Protein AF-A0A6C0J013-F1 (afdb_monomer_lite)

Structure (mmCIF, N/CA/C/O backbone):
data_AF-A0A6C0J013-F1
#
_entry.id   AF-A0A6C0J013-F1
#
loop_
_atom_site.group_PDB
_atom_site.id
_atom_site.type_symbol
_atom_site.label_atom_id
_atom_site.label_alt_id
_atom_site.label_comp_id
_atom_site.label_asym_id
_atom_site.label_entity_id
_atom_site.label_seq_id
_atom_site.pdbx_PDB_ins_code
_atom_site.Cartn_x
_atom_site.Cartn_y
_atom_site.Cartn_z
_atom_site.occupancy
_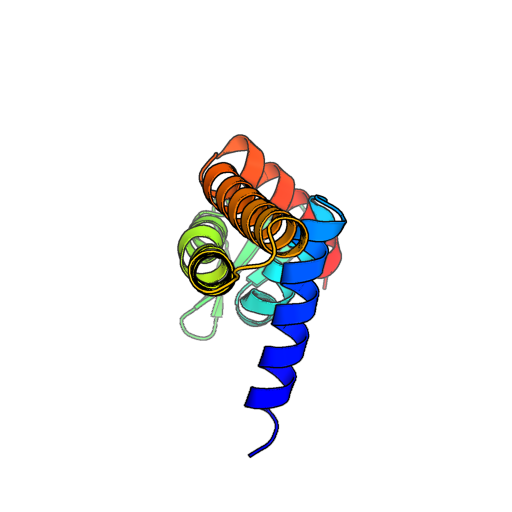atom_site.B_iso_or_equiv
_atom_site.auth_seq_id
_atom_site.auth_comp_id
_atom_site.auth_asym_id
_atom_site.auth_atom_id
_atom_site.pdbx_PDB_model_num
ATOM 1 N N . MET A 1 1 ? -16.312 -17.430 -16.081 1.00 39.62 1 MET A N 1
ATOM 2 C CA . MET A 1 1 ? -14.845 -17.264 -15.946 1.00 39.62 1 MET A CA 1
ATOM 3 C C . MET A 1 1 ? -14.405 -15.789 -15.823 1.00 39.62 1 MET A C 1
ATOM 5 O O . MET A 1 1 ? -13.244 -15.503 -16.063 1.00 39.62 1 MET A O 1
ATOM 9 N N . ASN A 1 2 ? -15.259 -14.849 -15.376 1.00 37.69 2 ASN A N 1
ATOM 10 C CA . ASN A 1 2 ? -15.007 -13.408 -15.596 1.00 37.69 2 ASN A CA 1
ATOM 11 C C . ASN A 1 2 ? -14.818 -12.537 -14.340 1.00 37.69 2 ASN A C 1
ATOM 13 O O . ASN A 1 2 ? -14.462 -11.375 -14.479 1.00 37.69 2 ASN A O 1
ATOM 17 N N . THR A 1 3 ? -15.012 -13.048 -13.122 1.00 32.91 3 THR A N 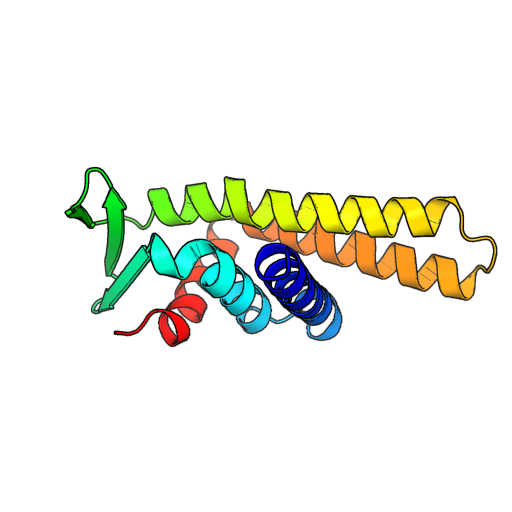1
ATOM 18 C CA . THR A 1 3 ? -14.919 -12.199 -11.917 1.00 32.91 3 THR A CA 1
ATOM 19 C C . THR A 1 3 ? -13.472 -11.986 -11.460 1.00 32.91 3 THR A C 1
ATOM 21 O O . THR A 1 3 ? -13.099 -10.879 -11.096 1.00 32.91 3 THR A O 1
ATOM 24 N N . ILE A 1 4 ? -12.631 -13.024 -11.550 1.00 38.34 4 ILE A N 1
ATOM 25 C CA . ILE A 1 4 ? -11.216 -12.971 -11.135 1.00 38.34 4 ILE A CA 1
ATOM 26 C C . ILE A 1 4 ? -10.392 -12.087 -12.090 1.00 38.34 4 ILE A C 1
ATOM 28 O O . ILE A 1 4 ? -9.572 -11.294 -11.640 1.00 38.34 4 ILE A O 1
ATOM 32 N N . ASN A 1 5 ? -10.664 -12.154 -13.401 1.00 38.22 5 ASN A N 1
ATOM 33 C CA . ASN A 1 5 ? -9.965 -11.339 -14.403 1.00 38.22 5 ASN A CA 1
ATOM 34 C C . ASN A 1 5 ? -10.287 -9.838 -14.286 1.00 38.22 5 ASN A C 1
ATOM 36 O O . ASN A 1 5 ? -9.412 -9.018 -14.540 1.00 38.22 5 ASN A O 1
ATOM 40 N N . ASN A 1 6 ? -11.504 -9.471 -13.866 1.00 48.50 6 ASN A N 1
ATOM 41 C CA . ASN A 1 6 ? -11.869 -8.064 -13.665 1.00 48.50 6 ASN A CA 1
ATOM 42 C C . ASN A 1 6 ? -11.216 -7.468 -12.408 1.00 48.50 6 ASN A C 1
ATOM 44 O O . ASN A 1 6 ? -10.662 -6.379 -12.484 1.00 48.50 6 ASN A O 1
ATOM 48 N N . ILE A 1 7 ? -11.182 -8.207 -11.291 1.00 53.06 7 ILE A N 1
ATOM 49 C CA . ILE A 1 7 ? -10.520 -7.752 -10.052 1.00 53.06 7 ILE A CA 1
ATOM 50 C C . ILE A 1 7 ? -9.011 -7.541 -10.275 1.00 53.06 7 ILE A C 1
ATOM 52 O O . ILE A 1 7 ? -8.435 -6.578 -9.770 1.00 53.06 7 ILE A O 1
ATOM 56 N N . ASN A 1 8 ? -8.376 -8.416 -11.064 1.00 58.88 8 ASN A N 1
ATOM 57 C CA . ASN A 1 8 ? -6.949 -8.316 -11.383 1.00 58.88 8 ASN A CA 1
ATOM 58 C C . ASN A 1 8 ? -6.611 -7.099 -12.263 1.00 58.88 8 ASN A C 1
ATOM 60 O O . ASN A 1 8 ? -5.548 -6.507 -12.096 1.00 58.88 8 ASN A O 1
ATOM 64 N N . ASN A 1 9 ? -7.508 -6.691 -13.165 1.00 63.25 9 ASN A N 1
ATOM 65 C CA . ASN A 1 9 ? -7.308 -5.480 -13.966 1.00 63.25 9 ASN A CA 1
ATOM 66 C C . ASN A 1 9 ? -7.449 -4.207 -13.117 1.00 63.25 9 ASN A C 1
ATOM 68 O O . ASN A 1 9 ? -6.682 -3.262 -13.303 1.00 63.25 9 ASN A O 1
ATOM 72 N N . ASP A 1 10 ? -8.370 -4.197 -12.152 1.00 84.38 10 ASP A N 1
ATOM 73 C CA . ASP A 1 10 ? -8.593 -3.037 -11.285 1.00 84.38 10 ASP A CA 1
ATOM 74 C C . ASP A 1 10 ? -7.410 -2.802 -10.333 1.00 84.38 10 ASP A C 1
ATOM 76 O O . ASP A 1 10 ? -6.939 -1.672 -10.191 1.00 84.38 10 ASP A O 1
ATOM 80 N N . ILE A 1 11 ? -6.859 -3.861 -9.726 1.00 91.06 11 ILE A N 1
ATOM 81 C CA . ILE A 1 11 ? -5.705 -3.723 -8.822 1.00 91.06 11 ILE A CA 1
ATOM 82 C C . ILE A 1 11 ? -4.441 -3.262 -9.560 1.00 91.06 11 ILE A C 1
ATOM 84 O O . ILE A 1 11 ? -3.675 -2.459 -9.031 1.00 91.06 11 ILE A O 1
ATOM 88 N N . ASP A 1 12 ? -4.246 -3.704 -10.802 1.00 91.81 12 ASP A N 1
ATOM 89 C CA . ASP A 1 12 ? -3.121 -3.290 -11.639 1.00 91.81 12 ASP A CA 1
ATOM 90 C C . ASP A 1 12 ? -3.160 -1.794 -11.961 1.00 91.81 12 ASP A C 1
ATOM 92 O O . ASP A 1 12 ? -2.123 -1.121 -11.945 1.00 91.81 12 ASP A O 1
ATOM 96 N N . VAL A 1 13 ? -4.351 -1.255 -12.233 1.00 94.06 13 VAL A N 1
ATOM 97 C CA . VAL A 1 13 ? -4.549 0.187 -12.427 1.00 94.06 13 VAL A CA 1
ATOM 98 C C . VAL A 1 13 ? -4.185 0.944 -11.151 1.00 94.06 13 VAL A C 1
ATOM 100 O O . VAL A 1 13 ? -3.413 1.900 -11.214 1.00 94.06 13 VAL A O 1
ATOM 103 N N . LEU A 1 14 ? -4.652 0.479 -9.991 1.00 95.44 14 LEU A N 1
ATOM 104 C CA . LEU A 1 14 ? -4.352 1.120 -8.708 1.00 95.44 14 LEU A CA 1
ATOM 105 C C . LEU A 1 14 ? -2.851 1.110 -8.381 1.00 95.44 14 LEU A C 1
ATOM 107 O O . LEU A 1 14 ? -2.303 2.125 -7.957 1.00 95.44 14 LEU A O 1
ATOM 111 N N . ILE A 1 15 ? -2.149 0.003 -8.638 1.00 95.88 15 ILE A N 1
ATOM 112 C CA . ILE A 1 15 ? -0.694 -0.067 -8.429 1.00 95.88 15 ILE A CA 1
ATOM 113 C C . ILE A 1 15 ? 0.039 0.901 -9.362 1.00 95.88 15 ILE A C 1
ATOM 115 O O . ILE A 1 15 ? 0.980 1.575 -8.939 1.00 95.88 15 ILE A O 1
ATOM 119 N N . ASN A 1 16 ? -0.383 1.000 -10.625 1.00 93.56 16 ASN A N 1
ATOM 120 C CA . ASN A 1 16 ? 0.207 1.958 -11.558 1.00 93.56 16 ASN A CA 1
ATOM 121 C C . ASN A 1 16 ? -0.019 3.406 -11.098 1.00 93.56 16 ASN A C 1
ATOM 123 O O . ASN A 1 16 ? 0.905 4.213 -11.195 1.00 93.56 16 ASN A O 1
ATOM 127 N N . ASN A 1 17 ? -1.184 3.720 -10.528 1.00 95.12 17 ASN A N 1
ATOM 128 C CA . ASN A 1 17 ? -1.447 5.035 -9.945 1.00 95.12 17 ASN A CA 1
ATOM 129 C C . ASN A 1 17 ? -0.497 5.354 -8.783 1.00 95.12 17 ASN A C 1
ATOM 131 O O . ASN A 1 17 ? -0.015 6.483 -8.697 1.00 95.12 17 ASN A O 1
ATOM 135 N N . CYS A 1 18 ? -0.150 4.376 -7.935 1.00 95.75 18 CYS A N 1
ATOM 136 C CA . CYS A 1 18 ? 0.853 4.583 -6.884 1.00 95.75 18 CYS A CA 1
ATOM 137 C C . CYS A 1 18 ? 2.211 5.028 -7.450 1.00 95.75 18 CYS A C 1
ATOM 139 O O . CYS A 1 18 ? 2.891 5.834 -6.824 1.00 95.75 18 CYS A O 1
ATOM 141 N N . ILE A 1 19 ? 2.596 4.526 -8.628 1.00 93.75 19 ILE A N 1
ATOM 142 C CA . ILE A 1 19 ? 3.840 4.910 -9.313 1.00 93.75 19 ILE A CA 1
ATOM 143 C C . ILE A 1 19 ? 3.713 6.299 -9.948 1.00 93.75 19 ILE A C 1
ATOM 145 O O . ILE A 1 19 ? 4.665 7.068 -9.942 1.00 93.75 19 ILE A O 1
ATOM 149 N N . THR A 1 20 ? 2.556 6.620 -10.531 1.00 90.94 20 THR A N 1
ATOM 150 C CA . THR A 1 20 ? 2.344 7.886 -11.248 1.00 90.94 20 THR A CA 1
ATOM 151 C C . THR A 1 20 ? 2.190 9.079 -10.312 1.00 90.94 20 THR A C 1
ATOM 153 O O . THR A 1 20 ? 2.740 10.140 -10.595 1.00 90.94 20 THR A O 1
ATOM 156 N N . TYR A 1 21 ? 1.436 8.923 -9.225 1.00 89.81 21 TYR A N 1
ATOM 157 C CA . TYR A 1 21 ? 1.104 10.029 -8.325 1.00 89.81 21 TYR A CA 1
ATOM 158 C C . TYR A 1 21 ? 1.956 10.059 -7.057 1.00 89.81 21 TYR A C 1
ATOM 160 O O . TYR A 1 21 ? 1.941 11.068 -6.357 1.00 89.81 21 TYR A O 1
ATOM 168 N N . GLU A 1 22 ? 2.654 8.962 -6.738 1.00 82.69 22 GLU A N 1
ATOM 169 C CA . GLU A 1 22 ? 3.541 8.827 -5.570 1.00 82.69 22 GLU A CA 1
ATOM 170 C C . GLU A 1 22 ? 2.888 9.288 -4.249 1.00 82.69 22 GLU A C 1
ATOM 172 O O . GLU A 1 22 ? 3.538 9.807 -3.340 1.00 82.69 22 GLU A O 1
ATOM 177 N N . SER A 1 23 ? 1.568 9.108 -4.129 1.00 90.12 23 SER A N 1
ATOM 178 C CA . SER A 1 23 ? 0.785 9.627 -3.010 1.00 90.12 23 SER A CA 1
ATOM 179 C C . SER A 1 23 ? 0.452 8.536 -1.993 1.00 90.12 23 SER A C 1
ATOM 181 O O . SER A 1 23 ? 0.187 7.378 -2.328 1.00 90.12 23 SER A O 1
ATOM 183 N N . HIS A 1 24 ? 0.402 8.920 -0.715 1.00 94.38 24 HIS A N 1
ATOM 184 C CA . HIS A 1 24 ? -0.065 8.030 0.351 1.00 94.38 24 HIS A CA 1
ATOM 185 C C . HIS A 1 24 ? -1.518 7.577 0.147 1.00 94.38 24 HIS A C 1
ATOM 187 O O . HIS A 1 24 ? -1.883 6.487 0.586 1.00 94.38 24 HIS A O 1
ATOM 193 N N . MET A 1 25 ? -2.332 8.399 -0.521 1.00 94.69 25 MET A N 1
ATOM 194 C CA . MET A 1 25 ? -3.738 8.117 -0.792 1.00 94.69 25 MET A CA 1
ATOM 195 C C . MET A 1 25 ? -3.900 6.952 -1.775 1.00 94.69 25 MET A C 1
ATOM 197 O O . MET A 1 25 ? -4.692 6.052 -1.507 1.00 94.69 25 MET A O 1
ATOM 201 N N . GLU A 1 26 ? -3.110 6.908 -2.854 1.00 96.00 26 GLU A N 1
ATOM 202 C CA . GLU A 1 26 ? -3.160 5.791 -3.811 1.00 96.00 26 GLU A CA 1
ATOM 203 C C . GLU A 1 26 ? -2.763 4.470 -3.140 1.00 96.00 26 GLU A C 1
ATOM 205 O O . GLU A 1 26 ? -3.413 3.442 -3.325 1.00 96.00 26 GLU A O 1
ATOM 210 N N . ILE A 1 27 ? -1.735 4.499 -2.285 1.00 97.25 27 ILE A N 1
ATOM 211 C CA . ILE A 1 27 ? -1.321 3.318 -1.512 1.00 97.25 27 ILE A CA 1
ATOM 212 C C . ILE A 1 27 ? -2.443 2.887 -0.555 1.00 97.25 27 ILE A C 1
ATOM 214 O O . ILE A 1 27 ? -2.732 1.696 -0.429 1.00 97.25 27 ILE A O 1
ATOM 218 N N . ALA A 1 28 ? -3.104 3.839 0.105 1.00 97.19 28 ALA A N 1
ATOM 219 C CA . ALA A 1 28 ? -4.235 3.559 0.983 1.00 97.19 28 ALA A CA 1
ATOM 220 C C . ALA A 1 28 ? -5.433 2.951 0.228 1.00 97.19 28 ALA A C 1
ATOM 222 O O . ALA A 1 28 ? -6.095 2.060 0.762 1.00 97.19 28 ALA A O 1
ATOM 223 N N . LEU A 1 29 ? -5.674 3.359 -1.020 1.00 95.75 29 LEU A N 1
ATOM 224 C CA . LEU A 1 29 ? -6.721 2.793 -1.871 1.00 95.75 29 LEU A CA 1
ATOM 225 C C . LEU A 1 29 ? -6.412 1.346 -2.295 1.00 95.75 29 LEU A C 1
ATOM 227 O O . LEU A 1 29 ? -7.307 0.496 -2.285 1.00 95.75 29 LEU A O 1
ATOM 231 N N . VAL A 1 30 ? -5.146 1.031 -2.592 1.00 97.06 30 VAL A N 1
ATOM 232 C CA . VAL A 1 30 ? -4.690 -0.355 -2.818 1.00 97.06 30 VAL A CA 1
ATOM 233 C C . VAL A 1 30 ? -4.922 -1.210 -1.569 1.00 97.06 30 VAL A C 1
ATOM 235 O O . VAL A 1 30 ? -5.485 -2.301 -1.660 1.00 97.06 30 VAL A O 1
ATOM 238 N N . ILE A 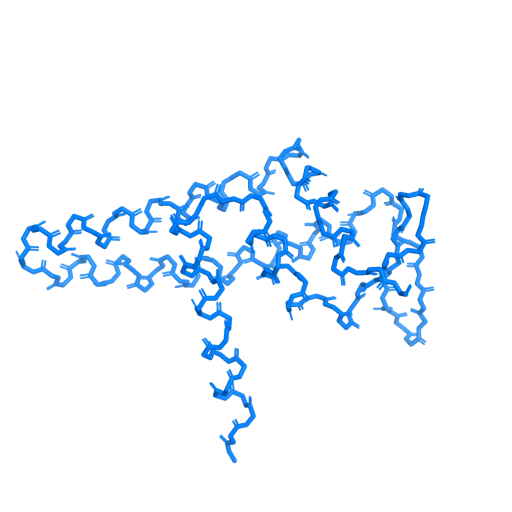1 31 ? -4.541 -0.704 -0.390 1.00 97.62 31 ILE A N 1
ATOM 239 C CA . ILE A 1 31 ? -4.753 -1.395 0.891 1.00 97.62 31 ILE A CA 1
ATOM 240 C C . ILE A 1 31 ? -6.243 -1.657 1.121 1.00 97.62 31 ILE A C 1
ATOM 242 O O . ILE A 1 31 ? -6.615 -2.783 1.450 1.00 97.62 31 ILE A O 1
ATOM 246 N N . TYR A 1 32 ? -7.097 -0.651 0.917 1.00 96.81 32 TYR A N 1
ATOM 247 C CA . TYR A 1 32 ? -8.546 -0.804 1.023 1.00 96.81 32 TYR A CA 1
ATOM 248 C C . TYR A 1 32 ? -9.070 -1.889 0.089 1.00 96.81 32 TYR A C 1
ATOM 250 O O . TYR A 1 32 ? -9.733 -2.820 0.537 1.00 96.81 32 TYR A O 1
ATOM 258 N N . THR A 1 33 ? -8.706 -1.825 -1.188 1.00 95.56 33 THR A N 1
ATOM 259 C CA . THR A 1 33 ? -9.172 -2.781 -2.197 1.00 95.56 33 THR A CA 1
ATOM 260 C C . THR A 1 33 ? -8.841 -4.225 -1.818 1.00 95.56 33 THR A C 1
ATOM 262 O O . THR A 1 33 ? -9.670 -5.111 -2.012 1.00 95.56 33 THR A O 1
ATOM 265 N N . LEU A 1 34 ? -7.664 -4.458 -1.227 1.00 95.94 34 LEU A N 1
ATOM 266 C CA . LEU A 1 34 ? -7.200 -5.790 -0.835 1.00 95.94 34 LEU A CA 1
ATOM 267 C C . LEU A 1 34 ? -7.726 -6.266 0.527 1.00 95.94 34 LEU A C 1
ATOM 269 O O . LEU A 1 34 ? -7.814 -7.473 0.752 1.00 95.94 34 LEU A O 1
ATOM 273 N N . LEU A 1 35 ? -8.023 -5.349 1.454 1.00 96.56 35 LEU A N 1
ATOM 274 C CA . LEU A 1 35 ? -8.267 -5.676 2.866 1.00 96.56 35 LEU A CA 1
ATOM 275 C C . LEU A 1 35 ? -9.657 -5.268 3.390 1.00 96.56 35 LEU A C 1
ATOM 277 O O . LEU A 1 35 ? -9.957 -5.559 4.549 1.00 96.56 35 LEU A O 1
ATOM 281 N N . LYS A 1 36 ? -10.517 -4.642 2.572 1.00 94.94 36 LYS A N 1
ATOM 282 C CA . LYS A 1 36 ? -11.854 -4.145 2.970 1.00 94.94 36 LYS A CA 1
ATOM 283 C C . LYS A 1 36 ? -12.766 -5.188 3.617 1.00 94.94 36 LYS A C 1
ATOM 285 O O . LYS A 1 36 ? -13.535 -4.847 4.504 1.00 94.94 36 LYS A O 1
ATOM 290 N N . ASP A 1 37 ? -12.644 -6.453 3.224 1.00 94.25 37 ASP A N 1
ATOM 291 C CA . ASP A 1 37 ? -13.486 -7.530 3.760 1.00 94.25 37 ASP A CA 1
ATOM 292 C C . ASP A 1 37 ? -12.913 -8.141 5.052 1.00 94.25 37 ASP A C 1
ATOM 294 O O . ASP A 1 37 ? -13.568 -8.941 5.716 1.00 94.25 37 ASP A O 1
ATOM 298 N N . LYS A 1 38 ? -11.679 -7.772 5.419 1.00 96.44 38 LYS A N 1
ATOM 299 C CA . LYS A 1 38 ? -10.964 -8.292 6.593 1.00 96.44 38 LYS A CA 1
ATOM 300 C C . LYS A 1 38 ? -10.851 -7.283 7.724 1.00 96.44 38 LYS A C 1
ATOM 302 O O . LYS A 1 38 ? -10.664 -7.694 8.863 1.00 96.44 38 LYS A O 1
ATOM 307 N N . TYR A 1 39 ? -10.932 -5.990 7.426 1.00 97.56 39 TYR A N 1
ATOM 308 C CA . TYR A 1 39 ? -10.716 -4.918 8.393 1.00 97.56 39 TYR A CA 1
ATOM 309 C C . TYR A 1 39 ? -11.815 -3.874 8.311 1.00 97.56 39 TYR A C 1
ATOM 311 O O . TYR A 1 39 ? -12.335 -3.589 7.237 1.00 97.56 39 TYR A O 1
ATOM 319 N N . ARG A 1 40 ? -12.118 -3.249 9.448 1.00 96.81 40 ARG A N 1
ATOM 320 C CA . ARG A 1 40 ? -13.006 -2.086 9.509 1.00 96.81 40 ARG A CA 1
ATOM 321 C C . ARG A 1 40 ? -12.489 -1.048 10.491 1.00 96.81 40 ARG A C 1
ATOM 323 O O . ARG A 1 40 ? -11.893 -1.388 11.518 1.00 96.81 40 ARG A O 1
ATOM 330 N N . TYR A 1 41 ? -12.732 0.219 10.176 1.00 97.44 41 TYR A N 1
ATOM 331 C CA . TYR A 1 41 ? -12.423 1.330 11.064 1.00 97.44 41 TYR A CA 1
ATOM 332 C C . TYR A 1 41 ? -13.664 1.682 11.888 1.00 97.44 41 TYR A C 1
ATOM 334 O O . TYR A 1 41 ? -14.727 1.932 11.329 1.00 97.44 41 TYR A O 1
ATOM 342 N N . ILE A 1 42 ? -13.536 1.706 13.217 1.00 95.56 42 ILE A N 1
ATOM 343 C CA . ILE A 1 42 ? -14.675 1.897 14.138 1.00 95.56 42 ILE A CA 1
ATOM 344 C C . ILE A 1 42 ? -14.632 3.243 14.885 1.00 95.56 42 ILE A C 1
ATOM 346 O O . ILE A 1 42 ? -15.270 3.401 15.924 1.00 95.56 42 ILE A O 1
ATOM 350 N N . GLY A 1 43 ? -13.854 4.212 14.392 1.00 93.31 43 GLY A N 1
ATOM 351 C CA . GLY A 1 43 ? -13.675 5.516 15.041 1.00 93.31 43 GLY A CA 1
ATOM 352 C C . GLY A 1 43 ? -12.602 5.524 16.136 1.00 93.31 43 GLY A C 1
ATOM 353 O O . GLY A 1 43 ? -11.990 4.505 16.448 1.00 93.31 43 GLY A O 1
ATOM 354 N N . ASP A 1 44 ? -12.314 6.702 16.697 1.00 91.12 44 ASP A N 1
ATOM 355 C CA . ASP A 1 44 ? -11.331 6.914 17.777 1.00 91.12 44 ASP A CA 1
ATOM 356 C C . ASP A 1 44 ? -9.940 6.290 17.554 1.00 91.12 44 ASP A C 1
ATOM 358 O O . ASP A 1 44 ? -9.296 5.834 18.500 1.00 91.12 44 ASP A O 1
ATOM 362 N N . ASN A 1 45 ? -9.455 6.239 16.309 1.00 90.19 45 ASN A N 1
ATOM 363 C CA . ASN A 1 45 ? -8.207 5.546 15.955 1.00 90.19 45 ASN A CA 1
ATOM 364 C C . ASN A 1 45 ? -8.209 4.032 16.256 1.00 90.19 45 ASN A C 1
ATOM 366 O O . ASN A 1 45 ? -7.137 3.442 16.389 1.00 90.19 45 ASN A O 1
ATOM 370 N N . LYS A 1 46 ? -9.381 3.399 16.351 1.00 94.88 46 LYS A N 1
ATOM 371 C CA . LYS A 1 46 ? -9.538 1.968 16.626 1.00 94.88 46 LYS A CA 1
ATOM 372 C C . LYS A 1 46 ? -9.906 1.216 15.348 1.00 94.88 46 LYS A C 1
ATOM 374 O O . LYS A 1 46 ? -10.743 1.660 14.563 1.00 94.88 46 LYS A O 1
ATOM 379 N N . TRP A 1 47 ? -9.287 0.055 15.183 1.00 97.31 47 TRP A N 1
ATOM 380 C CA . TRP A 1 47 ? -9.520 -0.868 14.079 1.00 97.31 47 TRP A CA 1
ATOM 381 C C . TRP A 1 47 ? -9.988 -2.214 14.613 1.00 97.31 47 TRP A C 1
ATOM 383 O O . TRP A 1 47 ? -9.637 -2.614 15.727 1.00 97.31 47 TRP A O 1
ATOM 393 N N . GLU A 1 48 ? -10.763 -2.917 13.800 1.00 97.69 48 GLU A N 1
ATOM 394 C CA . GLU A 1 48 ? -11.119 -4.310 14.026 1.00 97.69 48 GLU A CA 1
ATOM 395 C C . GLU A 1 48 ? -10.750 -5.146 12.809 1.00 97.69 48 GLU A C 1
ATOM 397 O O . GLU A 1 48 ? -10.740 -4.645 11.683 1.00 97.69 48 GLU A O 1
ATOM 402 N N . TYR A 1 49 ? -10.459 -6.417 13.053 1.00 97.69 49 TYR A N 1
ATOM 403 C CA . TYR A 1 49 ? -10.224 -7.415 12.023 1.00 97.69 49 TYR A CA 1
ATOM 404 C C . TYR A 1 49 ? -11.207 -8.571 12.194 1.00 97.69 49 TYR A C 1
ATOM 406 O O . TYR A 1 49 ? -11.606 -8.894 13.317 1.00 97.69 49 TYR A O 1
ATOM 414 N N . TYR A 1 50 ? -11.627 -9.161 11.082 1.00 96.62 50 TYR A N 1
ATOM 415 C CA . TYR A 1 50 ? -12.557 -10.279 11.072 1.00 96.62 50 TYR A CA 1
ATOM 416 C C . TYR A 1 50 ? -11.785 -11.591 11.202 1.00 96.62 50 TYR A C 1
ATOM 418 O O . TYR A 1 50 ? -10.949 -11.914 10.357 1.00 96.62 50 TYR A O 1
ATOM 426 N N . ASN A 1 51 ? -12.039 -12.337 12.274 1.00 93.94 51 ASN A N 1
ATOM 427 C CA . ASN A 1 51 ? -11.424 -13.637 12.519 1.00 93.94 51 ASN A CA 1
ATOM 428 C C . ASN A 1 51 ? -12.366 -14.519 13.348 1.00 93.94 51 ASN A C 1
ATOM 430 O O . ASN A 1 51 ? -13.041 -14.020 14.241 1.00 93.94 51 ASN A O 1
ATOM 434 N N . ASP A 1 52 ? -12.391 -15.826 13.084 1.00 92.81 52 ASP A N 1
ATOM 435 C CA . ASP A 1 52 ? -13.270 -16.792 13.766 1.00 92.81 52 ASP A CA 1
ATOM 436 C C . ASP A 1 52 ? -14.763 -16.399 13.743 1.00 92.81 52 ASP A C 1
ATOM 438 O O . ASP A 1 52 ? -15.481 -16.542 14.728 1.00 92.81 52 ASP A O 1
ATOM 442 N N . ASN A 1 53 ? -15.234 -15.890 12.600 1.00 93.94 53 ASN A N 1
ATOM 443 C CA . ASN A 1 53 ? -16.597 -15.388 12.379 1.00 93.94 53 ASN A CA 1
ATOM 444 C C . ASN A 1 53 ? -17.021 -14.189 13.250 1.00 93.94 53 ASN A C 1
ATOM 446 O O . ASN A 1 53 ? -18.201 -13.830 13.269 1.00 93.94 53 ASN A O 1
ATOM 450 N N . GLU A 1 54 ? -16.081 -13.521 13.921 1.00 96.56 54 GLU A N 1
ATOM 451 C CA . GLU A 1 54 ? -16.342 -12.351 14.757 1.00 96.56 54 GLU A CA 1
ATOM 452 C C . GLU A 1 54 ? -15.364 -11.200 14.478 1.00 96.56 54 GLU A C 1
ATOM 454 O O . GLU A 1 54 ? -14.248 -11.381 13.988 1.00 96.56 54 GLU A O 1
ATOM 459 N N . TRP A 1 55 ? -15.791 -9.975 14.791 1.00 97.19 55 TRP A N 1
ATOM 460 C CA . TRP A 1 55 ? -14.933 -8.796 14.709 1.00 97.19 55 TRP A CA 1
ATOM 461 C C . TRP A 1 55 ? -14.148 -8.629 16.008 1.00 97.19 55 TRP A C 1
ATOM 463 O O . TRP A 1 55 ? -14.729 -8.504 17.087 1.00 97.19 55 TRP A O 1
ATOM 473 N N . LYS A 1 56 ? -12.818 -8.602 15.904 1.00 97.69 56 LYS A N 1
ATOM 474 C CA . LYS A 1 56 ? -11.895 -8.488 17.040 1.00 97.69 56 LYS A CA 1
ATOM 475 C C . LYS A 1 56 ? -11.145 -7.167 16.977 1.00 97.69 56 LYS A C 1
ATOM 477 O O . LYS A 1 56 ? -10.672 -6.762 15.920 1.00 97.69 56 LYS A O 1
ATOM 482 N N . LYS A 1 57 ? -10.966 -6.512 18.127 1.00 97.44 57 LYS A N 1
ATOM 483 C CA . LYS A 1 57 ? -10.163 -5.281 18.229 1.00 97.44 57 LYS A CA 1
ATOM 484 C C . LYS A 1 57 ? -8.710 -5.543 17.843 1.00 97.44 57 LYS A C 1
ATOM 486 O O . LYS A 1 57 ? -8.038 -6.359 18.478 1.00 97.44 57 LYS A O 1
ATOM 491 N N . ASP A 1 58 ? -8.208 -4.790 16.870 1.00 97.06 58 ASP A N 1
ATOM 492 C CA . ASP A 1 58 ? -6.808 -4.833 16.465 1.00 97.06 58 ASP A CA 1
ATOM 493 C C . ASP A 1 58 ? -5.973 -3.894 17.342 1.00 97.06 58 ASP A C 1
ATOM 495 O O . ASP A 1 58 ? -5.798 -2.703 17.068 1.00 97.06 58 ASP A O 1
ATOM 499 N N . LYS A 1 59 ? -5.487 -4.418 18.470 1.00 95.00 59 LYS A N 1
ATOM 500 C CA . LYS A 1 59 ? -4.702 -3.626 19.423 1.00 95.00 59 LYS A CA 1
ATOM 501 C C . LYS A 1 59 ? -3.441 -3.097 18.743 1.00 95.00 59 LYS A C 1
ATOM 503 O O . LYS A 1 59 ? -2.596 -3.871 18.305 1.00 95.00 59 LYS A O 1
ATOM 508 N N . ASN A 1 60 ? -3.297 -1.772 18.717 1.00 92.44 60 ASN A N 1
ATOM 509 C CA . ASN A 1 60 ? -2.182 -1.074 18.069 1.00 92.44 60 ASN A CA 1
ATOM 510 C C . ASN A 1 60 ? -2.025 -1.398 16.570 1.00 92.44 60 ASN A C 1
ATOM 512 O O . ASN A 1 60 ? -0.928 -1.238 16.034 1.00 92.44 60 ASN A O 1
ATOM 516 N N . ASN A 1 61 ? -3.103 -1.828 15.902 1.00 96.00 61 ASN A N 1
ATOM 517 C CA . ASN A 1 61 ? -3.141 -2.132 14.469 1.00 96.00 61 ASN A CA 1
ATOM 518 C C . ASN A 1 61 ? -2.129 -3.215 14.044 1.00 96.00 61 ASN A C 1
ATOM 520 O O . ASN A 1 61 ? -1.598 -3.168 12.934 1.00 96.00 61 ASN A O 1
ATOM 524 N N . ILE A 1 62 ? -1.777 -4.139 14.945 1.00 96.81 62 ILE A N 1
ATOM 525 C CA . ILE A 1 62 ? -0.713 -5.122 14.707 1.00 96.81 62 ILE A CA 1
ATOM 526 C C . ILE A 1 62 ? -1.089 -6.056 13.557 1.00 96.81 62 ILE A C 1
ATOM 528 O O . ILE A 1 62 ? -0.246 -6.319 12.698 1.00 96.81 62 ILE A O 1
ATOM 532 N N . ASN A 1 63 ? -2.333 -6.535 13.522 1.00 97.69 63 ASN A N 1
ATOM 533 C CA . ASN A 1 63 ? -2.789 -7.450 12.478 1.00 97.69 63 ASN A CA 1
ATOM 534 C C . ASN A 1 63 ? -2.841 -6.731 11.130 1.00 97.69 63 ASN A C 1
ATOM 536 O O . ASN A 1 63 ? -2.244 -7.210 10.169 1.00 97.69 63 ASN A O 1
ATOM 540 N N . LEU A 1 64 ? -3.409 -5.522 11.092 1.00 97.88 64 LEU A N 1
ATOM 541 C CA . LEU A 1 64 ? -3.455 -4.694 9.890 1.00 97.88 64 LEU A CA 1
ATOM 542 C C . LEU A 1 64 ? -2.051 -4.414 9.339 1.00 97.88 64 LEU A C 1
ATOM 544 O O . LEU A 1 64 ? -1.807 -4.565 8.145 1.00 97.88 64 LEU A O 1
ATOM 548 N N . ILE A 1 65 ? -1.097 -4.047 10.201 1.00 98.19 65 ILE A N 1
ATOM 549 C CA . ILE A 1 65 ? 0.302 -3.823 9.806 1.00 98.19 65 ILE A CA 1
ATOM 550 C C . ILE A 1 65 ? 0.923 -5.096 9.223 1.00 98.19 65 ILE A C 1
ATOM 552 O O . ILE A 1 65 ? 1.646 -5.021 8.226 1.00 98.19 65 ILE A O 1
ATOM 556 N N . ASN A 1 66 ? 0.672 -6.249 9.841 1.00 97.69 66 ASN A N 1
ATOM 557 C CA . ASN A 1 66 ? 1.203 -7.522 9.368 1.00 97.69 66 ASN A CA 1
ATOM 558 C C . ASN A 1 66 ? 0.603 -7.907 8.012 1.00 97.69 66 ASN A C 1
ATOM 560 O O . ASN A 1 66 ? 1.354 -8.279 7.113 1.00 97.69 66 ASN A O 1
ATOM 564 N N . ASP A 1 67 ? -0.703 -7.730 7.821 1.00 97.81 67 ASP A N 1
ATOM 565 C CA . ASP A 1 67 ? -1.373 -8.025 6.554 1.00 97.81 67 ASP A CA 1
ATOM 566 C C . ASP A 1 67 ? -0.985 -7.057 5.438 1.00 97.81 67 ASP A C 1
ATOM 568 O O . ASP A 1 67 ? -0.832 -7.487 4.296 1.00 97.81 67 ASP A O 1
ATOM 572 N N . ILE A 1 68 ? -0.735 -5.779 5.739 1.00 98.12 68 ILE A N 1
ATOM 573 C CA . ILE A 1 68 ? -0.138 -4.851 4.768 1.00 98.12 68 ILE A CA 1
ATOM 574 C C . ILE A 1 68 ? 1.251 -5.363 4.356 1.00 98.12 68 ILE A C 1
ATOM 576 O O . ILE A 1 68 ? 1.554 -5.481 3.169 1.00 98.12 68 ILE A O 1
ATOM 580 N N . LYS A 1 69 ? 2.097 -5.728 5.324 1.00 97.06 69 LYS A N 1
ATOM 581 C CA . LYS A 1 69 ? 3.455 -6.215 5.043 1.00 97.06 69 LYS A CA 1
ATOM 582 C C . LYS A 1 69 ? 3.487 -7.550 4.304 1.00 97.06 69 LYS A C 1
ATOM 584 O O . LYS A 1 69 ? 4.431 -7.778 3.556 1.00 97.06 69 LYS A O 1
ATOM 589 N N . ALA A 1 70 ? 2.514 -8.424 4.537 1.00 95.88 70 ALA A N 1
ATOM 590 C CA . ALA A 1 70 ? 2.448 -9.738 3.914 1.00 95.88 70 ALA A CA 1
ATOM 591 C C . ALA A 1 70 ? 1.696 -9.691 2.580 1.00 95.88 70 ALA A C 1
ATOM 593 O O . ALA A 1 70 ? 2.239 -10.068 1.552 1.00 95.88 70 ALA A O 1
ATOM 594 N N . THR A 1 71 ? 0.460 -9.201 2.571 1.00 95.88 71 THR A N 1
ATOM 595 C CA . THR A 1 71 ? -0.415 -9.246 1.392 1.00 95.88 71 THR A CA 1
ATOM 596 C C . THR A 1 71 ? -0.091 -8.118 0.421 1.00 95.88 71 THR A C 1
ATOM 598 O O . THR A 1 71 ? 0.183 -8.361 -0.752 1.00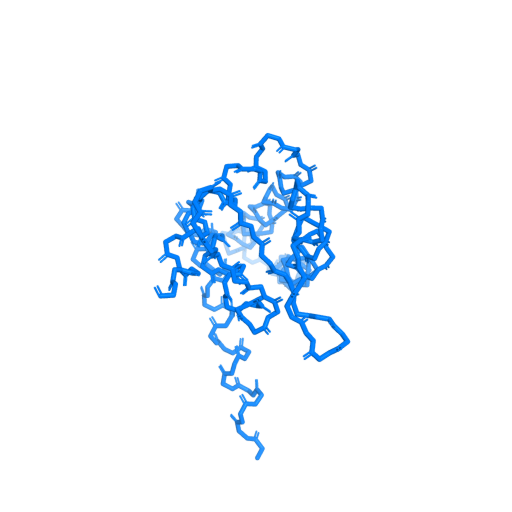 95.88 71 THR A O 1
ATOM 601 N N . VAL A 1 72 ? -0.077 -6.875 0.905 1.00 96.00 72 VAL A N 1
ATOM 602 C CA . VAL A 1 72 ? 0.031 -5.693 0.036 1.00 96.00 72 VAL A CA 1
ATOM 603 C C . VAL A 1 72 ? 1.440 -5.571 -0.545 1.00 96.00 72 VAL A C 1
ATOM 605 O O . VAL A 1 72 ? 1.596 -5.382 -1.750 1.00 96.00 72 VAL A O 1
ATOM 608 N N . CYS A 1 73 ? 2.482 -5.771 0.269 1.00 97.38 73 CYS A N 1
ATOM 609 C CA . CYS A 1 73 ? 3.851 -5.797 -0.250 1.00 97.38 73 CYS A CA 1
ATOM 610 C C . CYS A 1 73 ? 4.074 -6.926 -1.267 1.00 97.38 73 CYS A C 1
ATOM 612 O O . CYS A 1 73 ? 4.779 -6.694 -2.242 1.00 97.38 73 CYS A O 1
ATOM 614 N N . ASN A 1 74 ? 3.484 -8.115 -1.094 1.00 96.62 74 ASN A N 1
ATOM 615 C CA . ASN A 1 74 ? 3.637 -9.204 -2.070 1.00 96.62 74 ASN A CA 1
ATOM 616 C C . ASN A 1 74 ? 3.034 -8.853 -3.435 1.00 96.62 74 ASN A C 1
ATOM 618 O O . ASN A 1 74 ? 3.610 -9.199 -4.468 1.00 96.62 74 ASN A O 1
ATOM 622 N N . ILE A 1 75 ? 1.917 -8.123 -3.452 1.00 95.88 75 ILE A N 1
ATOM 623 C CA . ILE A 1 75 ? 1.327 -7.606 -4.689 1.00 95.88 75 ILE A CA 1
ATOM 624 C C . ILE A 1 75 ? 2.273 -6.605 -5.366 1.00 95.88 75 ILE A C 1
ATOM 626 O O . ILE A 1 75 ? 2.586 -6.760 -6.547 1.00 95.88 75 ILE A O 1
ATOM 630 N N . PHE A 1 76 ? 2.820 -5.641 -4.618 1.00 97.00 76 PHE A N 1
ATOM 631 C CA . PHE A 1 76 ? 3.806 -4.702 -5.166 1.00 97.00 76 PHE A CA 1
ATOM 632 C C . PHE A 1 76 ? 5.096 -5.394 -5.640 1.00 97.00 76 PHE A C 1
ATOM 634 O O . PHE A 1 76 ? 5.642 -5.006 -6.670 1.00 97.00 76 PHE A O 1
ATOM 641 N N . ILE A 1 77 ? 5.570 -6.430 -4.936 1.00 97.50 77 ILE A N 1
ATOM 642 C CA . ILE A 1 77 ? 6.738 -7.236 -5.338 1.00 97.50 77 ILE A CA 1
ATOM 643 C C . ILE A 1 77 ? 6.454 -7.966 -6.651 1.00 97.50 77 ILE A C 1
ATOM 645 O O . ILE A 1 77 ? 7.279 -7.950 -7.558 1.00 97.50 77 ILE A O 1
ATOM 649 N N . THR A 1 78 ? 5.281 -8.585 -6.776 1.00 96.56 78 THR A N 1
ATOM 650 C CA . THR A 1 78 ? 4.887 -9.270 -8.014 1.00 96.56 78 THR A CA 1
ATOM 651 C C . THR A 1 78 ? 4.907 -8.287 -9.181 1.00 96.56 78 THR A C 1
ATOM 653 O O . THR A 1 78 ? 5.523 -8.556 -10.214 1.00 96.56 78 THR A O 1
ATOM 656 N N . LYS A 1 79 ? 4.345 -7.087 -8.981 1.00 96.56 79 LYS A N 1
ATOM 657 C CA . LYS A 1 79 ? 4.334 -6.053 -10.015 1.00 96.56 79 LYS A CA 1
ATOM 658 C C . LYS A 1 79 ? 5.720 -5.496 -10.333 1.00 96.56 79 LYS A C 1
ATOM 660 O O . LYS A 1 79 ? 6.001 -5.179 -11.488 1.00 96.56 79 LYS A O 1
ATOM 665 N N . SER A 1 80 ? 6.606 -5.381 -9.344 1.00 97.75 80 SER A N 1
ATOM 666 C CA . SER A 1 80 ? 7.974 -4.919 -9.585 1.00 97.75 80 SER A CA 1
ATOM 667 C C . SER A 1 80 ? 8.750 -5.936 -10.421 1.00 97.75 80 SER A C 1
ATOM 669 O O . SER A 1 80 ? 9.418 -5.549 -11.378 1.00 97.75 80 SER A O 1
ATOM 671 N N . ILE A 1 81 ? 8.580 -7.235 -10.160 1.00 97.94 81 ILE A N 1
ATOM 672 C CA . ILE A 1 81 ? 9.179 -8.302 -10.973 1.00 97.94 81 ILE A CA 1
ATOM 673 C C . ILE A 1 81 ? 8.711 -8.208 -12.433 1.00 97.94 81 ILE A C 1
ATOM 675 O O . ILE A 1 81 ? 9.538 -8.322 -13.335 1.00 97.94 81 ILE A O 1
ATOM 679 N N . GLU A 1 82 ? 7.430 -7.927 -12.692 1.00 96.94 82 GLU A N 1
ATOM 680 C CA . GLU A 1 82 ? 6.936 -7.711 -14.061 1.00 96.94 82 GLU A CA 1
ATOM 681 C C . GLU A 1 82 ? 7.647 -6.550 -14.771 1.00 96.94 82 GLU A C 1
ATOM 683 O O . GLU A 1 82 ? 8.070 -6.695 -15.921 1.00 96.94 82 GLU A O 1
ATOM 688 N N . TRP A 1 83 ? 7.811 -5.404 -14.101 1.00 97.62 83 TRP A N 1
ATOM 689 C CA . TRP A 1 83 ? 8.537 -4.263 -14.670 1.00 97.62 83 TRP A CA 1
ATOM 690 C C . TRP A 1 83 ? 10.020 -4.558 -14.878 1.00 97.62 83 TRP A C 1
ATOM 692 O O . TRP A 1 83 ? 10.575 -4.165 -15.902 1.00 97.62 83 TRP A O 1
ATOM 702 N N . ASN A 1 84 ? 10.649 -5.292 -13.960 1.00 98.19 84 ASN A N 1
ATOM 703 C CA . ASN A 1 84 ? 12.040 -5.706 -14.104 1.00 98.19 84 ASN A CA 1
ATOM 704 C C . ASN A 1 84 ? 12.228 -6.668 -15.288 1.00 98.19 84 ASN A C 1
ATOM 706 O O . ASN A 1 84 ? 13.165 -6.517 -16.065 1.00 98.19 84 ASN A O 1
ATOM 710 N N . ASN A 1 85 ? 11.305 -7.612 -15.483 1.00 98.25 85 ASN A N 1
ATOM 711 C CA . ASN A 1 85 ? 11.334 -8.512 -16.635 1.00 98.25 85 ASN A CA 1
ATOM 712 C C . ASN A 1 85 ? 11.211 -7.732 -17.949 1.00 98.25 85 ASN A C 1
ATOM 714 O O . ASN A 1 85 ? 11.995 -7.967 -18.866 1.00 98.25 85 ASN A O 1
ATOM 718 N N . LYS A 1 86 ? 10.293 -6.755 -18.017 1.00 97.81 86 LYS A N 1
ATOM 719 C CA . LYS A 1 86 ? 10.174 -5.841 -19.166 1.00 97.81 86 LYS A CA 1
ATOM 720 C C . LYS A 1 86 ? 11.454 -5.032 -19.391 1.00 97.81 86 LYS A C 1
ATOM 722 O O . LYS A 1 86 ? 11.903 -4.914 -20.521 1.00 97.81 86 LYS A O 1
ATOM 727 N N . TYR A 1 87 ? 12.074 -4.521 -18.328 1.00 97.50 87 TYR A N 1
ATOM 728 C CA . TYR A 1 87 ? 13.358 -3.818 -18.398 1.00 97.50 87 TYR A CA 1
ATOM 729 C C . TYR A 1 87 ? 14.484 -4.692 -18.976 1.00 97.50 87 TYR A C 1
ATOM 731 O O . TYR A 1 87 ? 15.278 -4.213 -19.786 1.00 97.50 87 TYR A O 1
ATOM 739 N N . ILE A 1 88 ? 14.570 -5.962 -18.571 1.00 97.50 88 ILE A N 1
ATOM 740 C CA . ILE A 1 88 ? 15.629 -6.879 -19.015 1.00 97.50 88 ILE A CA 1
ATOM 741 C C . ILE A 1 88 ? 15.544 -7.131 -20.524 1.00 97.50 88 ILE A C 1
ATOM 743 O O . ILE A 1 88 ? 16.576 -7.064 -21.191 1.00 97.50 88 ILE A O 1
ATOM 747 N N . ILE A 1 89 ? 14.339 -7.387 -21.043 1.00 97.69 89 ILE A N 1
ATOM 748 C CA . ILE A 1 89 ? 14.121 -7.760 -22.451 1.00 97.69 89 ILE A CA 1
ATOM 749 C C . ILE A 1 89 ? 14.025 -6.563 -23.408 1.00 97.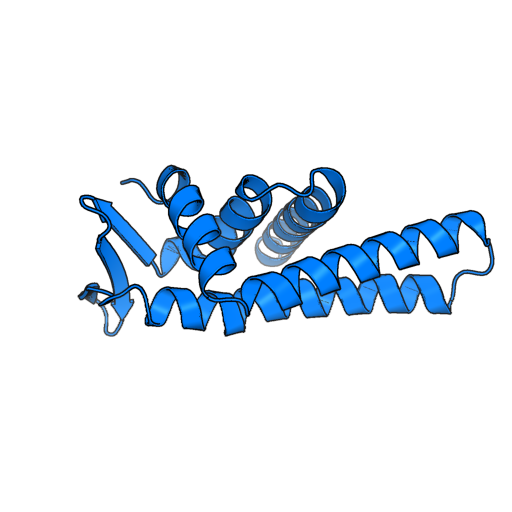69 89 ILE A C 1
ATOM 751 O O . ILE A 1 89 ? 14.102 -6.760 -24.613 1.00 97.69 89 ILE A O 1
ATOM 755 N N . GLU A 1 90 ? 13.829 -5.347 -22.894 1.00 98.00 90 GLU A N 1
ATOM 756 C CA . GLU A 1 90 ? 13.707 -4.140 -23.716 1.00 98.00 90 GLU A CA 1
ATOM 757 C C . GLU A 1 90 ? 15.071 -3.674 -24.244 1.00 98.00 90 GLU A C 1
ATOM 759 O O . GLU A 1 90 ? 16.048 -3.561 -23.485 1.00 98.00 90 GLU A O 1
ATOM 764 N N . GLU A 1 91 ? 15.112 -3.365 -25.540 1.00 97.19 91 GLU A N 1
ATOM 765 C CA . GLU A 1 91 ? 16.301 -2.897 -26.255 1.00 97.19 91 GLU A CA 1
ATOM 766 C C . GLU A 1 91 ? 16.307 -1.372 -26.405 1.00 97.19 91 GLU A C 1
ATOM 768 O O . GLU A 1 91 ? 17.374 -0.756 -26.321 1.00 97.19 91 GLU A O 1
ATOM 773 N N . ASP A 1 92 ? 15.133 -0.745 -26.559 1.00 98.12 92 ASP A N 1
ATOM 774 C CA . ASP A 1 92 ? 15.028 0.711 -26.641 1.00 98.12 92 ASP A CA 1
ATOM 775 C C . ASP A 1 92 ? 15.391 1.342 -25.291 1.00 98.12 92 ASP A C 1
ATOM 777 O O . ASP A 1 92 ? 14.737 1.128 -24.267 1.00 98.12 92 ASP A O 1
ATOM 781 N N . SER A 1 93 ? 16.446 2.155 -25.278 1.00 96.56 93 SER A N 1
ATOM 782 C CA . SER A 1 93 ? 16.988 2.743 -24.053 1.00 96.56 93 SER A CA 1
ATOM 783 C C . SER A 1 93 ? 16.016 3.695 -23.347 1.00 96.56 93 SER A C 1
ATOM 785 O O . SER A 1 93 ? 16.022 3.757 -22.113 1.00 96.56 93 SER A O 1
ATOM 787 N N . ASN A 1 94 ? 15.153 4.396 -24.089 1.00 96.69 94 ASN A N 1
ATOM 788 C CA . ASN A 1 94 ? 14.164 5.308 -23.520 1.00 96.69 94 ASN A CA 1
ATOM 789 C C . ASN A 1 94 ? 13.041 4.523 -22.838 1.00 96.69 94 ASN A C 1
ATOM 791 O O . ASN A 1 94 ? 12.682 4.817 -21.696 1.00 96.69 94 ASN A O 1
ATOM 795 N N . ILE A 1 95 ? 12.520 3.487 -23.498 1.00 97.38 95 ILE A N 1
ATOM 796 C CA . ILE A 1 95 ? 11.480 2.623 -22.923 1.00 97.38 95 ILE A CA 1
ATOM 797 C C . ILE A 1 95 ? 12.041 1.853 -21.722 1.00 97.38 95 ILE A C 1
ATOM 799 O O . ILE A 1 95 ? 11.421 1.800 -20.655 1.00 97.38 95 ILE A O 1
ATOM 803 N N . LYS A 1 96 ? 13.264 1.336 -21.848 1.00 97.56 96 LYS A N 1
ATOM 804 C CA . LYS A 1 96 ? 13.979 0.644 -20.777 1.00 97.56 96 LYS A CA 1
ATOM 805 C C . LYS A 1 96 ? 14.136 1.528 -19.540 1.00 97.56 96 LYS A C 1
ATOM 807 O O . LYS A 1 96 ? 13.881 1.073 -18.423 1.00 97.56 96 LYS A O 1
ATOM 812 N N . TYR A 1 97 ? 14.486 2.804 -19.716 1.00 97.00 97 TYR A N 1
ATOM 813 C CA . TYR A 1 97 ? 14.549 3.765 -18.613 1.00 97.00 97 TYR A CA 1
ATOM 814 C C . TYR A 1 97 ? 13.197 3.917 -17.898 1.00 97.00 97 TYR A C 1
ATOM 816 O O . TYR A 1 97 ? 13.155 3.902 -16.666 1.00 97.00 97 TYR A O 1
ATOM 824 N N . ILE A 1 98 ? 12.088 3.988 -18.644 1.00 96.62 98 ILE A N 1
ATOM 825 C CA . ILE A 1 98 ? 10.735 4.059 -18.068 1.00 96.62 98 ILE A CA 1
ATOM 826 C C . ILE A 1 98 ? 10.433 2.809 -17.232 1.00 96.62 98 ILE A C 1
ATOM 828 O O . ILE A 1 98 ? 9.960 2.932 -16.101 1.00 96.62 98 ILE A O 1
ATOM 832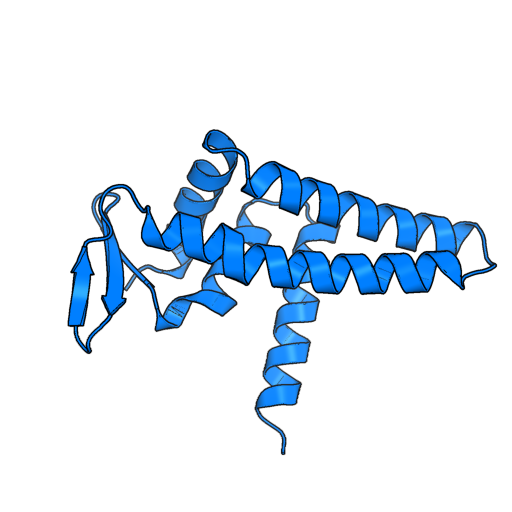 N N . TYR A 1 99 ? 10.720 1.609 -17.742 1.00 97.62 99 TYR A N 1
ATOM 833 C CA . TYR A 1 99 ? 10.494 0.365 -16.995 1.00 97.62 99 TYR A CA 1
ATOM 834 C C . TYR A 1 99 ? 11.333 0.289 -15.723 1.00 97.62 99 TYR A C 1
ATOM 836 O O . TYR A 1 99 ? 10.805 -0.067 -14.669 1.00 97.62 99 TYR A O 1
ATOM 844 N N . LYS A 1 100 ? 12.603 0.701 -15.794 1.00 97.44 100 LYS A N 1
ATOM 845 C CA . LYS A 1 100 ? 13.468 0.780 -14.616 1.00 97.44 100 LYS A CA 1
ATOM 846 C C . LYS A 1 100 ? 12.898 1.732 -13.565 1.00 97.44 100 LYS A C 1
ATOM 848 O O . LYS A 1 100 ? 12.789 1.356 -12.406 1.00 97.44 100 LYS A O 1
ATOM 853 N N . ARG A 1 101 ? 12.473 2.934 -13.971 1.00 96.50 101 ARG A N 1
ATOM 854 C CA . ARG A 1 101 ? 11.850 3.911 -13.064 1.00 96.50 101 ARG A CA 1
ATOM 855 C C . ARG A 1 101 ? 10.624 3.333 -12.362 1.00 96.50 101 ARG A C 1
ATOM 857 O O . ARG A 1 101 ? 10.497 3.491 -11.156 1.00 96.50 101 ARG A O 1
ATOM 864 N N . ARG A 1 102 ? 9.754 2.624 -13.091 1.00 96.75 102 ARG A N 1
ATOM 865 C CA . ARG A 1 102 ? 8.571 1.969 -12.505 1.00 96.75 102 ARG A CA 1
ATOM 866 C C . ARG A 1 102 ? 8.942 0.877 -11.503 1.00 96.75 102 ARG A C 1
ATOM 868 O O . ARG A 1 102 ? 8.309 0.783 -10.455 1.00 96.75 102 ARG A O 1
ATOM 875 N N . TYR A 1 103 ? 9.956 0.071 -11.815 1.00 97.75 103 TYR A N 1
ATOM 876 C CA . TYR A 1 103 ? 10.498 -0.915 -10.882 1.00 97.75 103 TYR A CA 1
ATOM 877 C C . TYR A 1 103 ? 11.025 -0.245 -9.606 1.00 97.75 103 TYR A C 1
ATOM 879 O O . TYR A 1 103 ? 10.583 -0.604 -8.516 1.00 97.75 103 TYR A O 1
ATOM 887 N N . ASP A 1 104 ? 11.900 0.755 -9.744 1.00 97.25 104 ASP A N 1
ATOM 888 C CA . ASP A 1 104 ? 12.522 1.459 -8.618 1.00 97.25 104 ASP A CA 1
ATOM 889 C C . ASP A 1 104 ? 11.455 2.095 -7.703 1.00 97.25 104 ASP A C 1
ATOM 891 O O . ASP A 1 104 ? 11.471 1.864 -6.495 1.00 97.25 104 ASP A O 1
ATOM 895 N N . SER A 1 105 ? 10.449 2.780 -8.269 1.00 96.75 105 SER A N 1
ATOM 896 C CA . SER A 1 105 ? 9.339 3.367 -7.498 1.00 96.75 105 SER A CA 1
ATOM 897 C C . SER A 1 105 ? 8.573 2.328 -6.669 1.00 96.75 105 SER A C 1
ATOM 899 O O . SER A 1 105 ? 8.202 2.586 -5.524 1.00 96.75 105 SER A O 1
ATOM 901 N N . LEU A 1 106 ? 8.338 1.129 -7.213 1.00 97.50 106 LEU A N 1
ATOM 902 C CA . LEU A 1 106 ? 7.675 0.057 -6.466 1.00 97.50 106 LEU A CA 1
ATOM 903 C C . LEU A 1 106 ? 8.546 -0.470 -5.326 1.00 97.50 106 LEU A C 1
ATOM 905 O O . LEU A 1 106 ? 8.036 -0.714 -4.231 1.00 97.50 106 LEU A O 1
ATOM 909 N N . ILE A 1 107 ? 9.851 -0.628 -5.562 1.00 97.81 107 ILE A N 1
ATOM 910 C CA . ILE A 1 107 ? 10.800 -1.025 -4.518 1.00 97.81 107 ILE A CA 1
ATOM 911 C C . ILE A 1 107 ? 10.817 0.004 -3.385 1.00 97.81 107 ILE A C 1
ATOM 913 O O . ILE A 1 107 ? 10.742 -0.390 -2.217 1.00 97.81 107 ILE A O 1
ATOM 917 N N . ASP A 1 108 ? 10.821 1.296 -3.706 1.00 96.94 108 ASP A N 1
ATOM 918 C CA . ASP A 1 108 ? 10.777 2.368 -2.711 1.00 96.94 108 ASP A CA 1
ATOM 919 C C . ASP A 1 108 ? 9.504 2.303 -1.859 1.00 96.94 108 ASP A C 1
ATOM 921 O O . ASP A 1 108 ? 9.577 2.378 -0.629 1.00 96.94 108 ASP A O 1
ATOM 925 N N . ILE A 1 109 ? 8.336 2.076 -2.474 1.00 97.12 109 ILE A N 1
ATOM 926 C CA . ILE A 1 109 ? 7.075 1.868 -1.742 1.00 97.12 109 ILE A CA 1
ATOM 927 C C . ILE A 1 109 ? 7.193 0.669 -0.792 1.00 97.12 109 ILE A C 1
ATOM 929 O O . ILE A 1 109 ? 6.861 0.785 0.390 1.00 97.12 109 ILE A O 1
ATOM 933 N N . ILE A 1 110 ? 7.701 -0.474 -1.266 1.00 97.31 110 ILE A N 1
ATOM 934 C CA . ILE A 1 110 ? 7.849 -1.695 -0.456 1.00 97.31 110 ILE A CA 1
ATOM 935 C C . ILE A 1 110 ? 8.774 -1.454 0.745 1.00 97.31 110 ILE A C 1
ATOM 937 O O . ILE A 1 110 ? 8.471 -1.879 1.865 1.00 97.31 110 ILE A O 1
ATOM 941 N N . VAL A 1 111 ? 9.908 -0.784 0.534 1.00 97.25 111 VAL A N 1
ATOM 942 C CA . VAL A 1 111 ? 10.862 -0.450 1.603 1.00 97.25 111 VAL A CA 1
ATOM 943 C C . VAL A 1 111 ? 10.220 0.503 2.610 1.00 97.25 111 VAL A C 1
ATOM 945 O O . VAL A 1 111 ? 10.291 0.264 3.819 1.00 97.25 111 VAL A O 1
ATOM 948 N N . ASN A 1 112 ? 9.520 1.531 2.132 1.00 96.50 112 ASN A N 1
ATOM 949 C CA . ASN A 1 112 ? 8.833 2.494 2.983 1.00 96.50 112 ASN A CA 1
ATOM 950 C C . ASN A 1 112 ? 7.701 1.851 3.796 1.00 96.50 112 ASN A C 1
ATOM 952 O O . ASN A 1 112 ? 7.582 2.124 4.988 1.00 96.50 112 ASN A O 1
ATOM 956 N N . LEU A 1 113 ? 6.934 0.912 3.238 1.00 96.62 113 LEU A N 1
ATOM 957 C CA . LEU A 1 113 ? 5.902 0.170 3.978 1.00 96.62 113 LEU A CA 1
ATOM 958 C C . LEU A 1 113 ? 6.469 -0.704 5.112 1.00 96.62 113 LEU A C 1
ATOM 960 O O . LEU A 1 113 ? 5.764 -1.018 6.074 1.00 96.62 113 LEU A O 1
ATOM 964 N N . LYS A 1 114 ? 7.760 -1.058 5.074 1.00 93.25 114 LYS A N 1
ATOM 965 C CA . LYS A 1 114 ? 8.432 -1.725 6.203 1.00 93.25 114 LYS A CA 1
ATOM 966 C C . LYS A 1 114 ? 8.775 -0.751 7.336 1.00 93.25 114 LYS A C 1
ATOM 968 O O . LYS A 1 114 ? 8.906 -1.184 8.485 1.00 93.25 114 LYS A O 1
ATOM 973 N N . ASN A 1 115 ? 8.875 0.550 7.051 1.00 96.50 115 ASN A N 1
ATOM 974 C CA . ASN A 1 115 ? 9.145 1.587 8.039 1.00 96.50 115 ASN A CA 1
ATOM 975 C C . ASN A 1 115 ? 7.903 1.881 8.900 1.00 96.50 115 ASN A C 1
ATOM 977 O O . ASN A 1 115 ? 6.839 2.245 8.402 1.00 96.50 115 ASN A O 1
ATOM 981 N N . LYS A 1 116 ? 8.061 1.798 10.228 1.00 94.81 116 LYS A N 1
ATOM 982 C CA . LYS A 1 116 ? 6.969 1.987 11.199 1.00 94.81 116 LYS A CA 1
ATOM 983 C C . LYS A 1 116 ? 6.298 3.363 11.113 1.00 94.81 116 LYS A C 1
ATOM 985 O O . LYS A 1 116 ? 5.083 3.458 11.256 1.00 94.81 116 LYS A O 1
ATOM 990 N N . LYS A 1 117 ? 7.064 4.441 10.923 1.00 96.56 117 LYS A N 1
ATOM 991 C CA . LYS A 1 117 ? 6.507 5.801 10.840 1.00 96.56 117 LYS A CA 1
ATOM 992 C C . LYS A 1 117 ? 5.694 5.964 9.559 1.00 96.56 117 LYS A C 1
ATOM 994 O O . LYS A 1 117 ? 4.595 6.507 9.610 1.00 96.56 117 LYS A O 1
ATOM 999 N N . TYR A 1 118 ? 6.226 5.470 8.445 1.00 96.88 118 TYR A N 1
ATOM 1000 C CA . TYR A 1 118 ? 5.583 5.565 7.141 1.00 96.88 118 TYR A CA 1
ATOM 1001 C C . TYR A 1 118 ? 4.273 4.773 7.095 1.00 96.88 118 TYR A C 1
ATOM 1003 O O . TYR A 1 118 ? 3.226 5.360 6.835 1.00 96.88 118 TYR A O 1
ATOM 1011 N N . ILE A 1 119 ? 4.287 3.483 7.455 1.00 97.38 119 ILE A N 1
ATOM 1012 C CA . ILE A 1 119 ? 3.068 2.656 7.439 1.00 97.38 119 ILE A CA 1
ATOM 1013 C C . ILE A 1 119 ? 1.970 3.222 8.349 1.00 97.38 119 ILE A C 1
ATOM 1015 O O . ILE A 1 119 ? 0.800 3.217 7.983 1.00 97.38 119 ILE A O 1
ATOM 1019 N N . ASN A 1 120 ? 2.332 3.804 9.496 1.00 96.44 120 ASN A N 1
ATOM 1020 C CA . ASN A 1 120 ? 1.365 4.467 10.368 1.00 96.44 120 ASN A CA 1
ATOM 1021 C C . ASN A 1 120 ? 0.733 5.710 9.726 1.00 96.44 120 ASN A C 1
ATOM 1023 O O . ASN A 1 120 ? -0.420 6.014 10.022 1.00 96.44 120 ASN A O 1
ATOM 1027 N N . ASN A 1 121 ? 1.459 6.436 8.872 1.00 96.81 121 ASN A N 1
ATOM 1028 C CA . ASN A 1 121 ? 0.881 7.540 8.108 1.00 96.81 121 ASN A CA 1
ATOM 1029 C C . ASN A 1 121 ? -0.077 7.017 7.035 1.00 96.81 121 ASN A C 1
ATOM 1031 O O . ASN A 1 121 ? -1.187 7.527 6.937 1.00 96.81 121 ASN A O 1
ATOM 1035 N N . ILE A 1 122 ? 0.285 5.945 6.327 1.00 97.69 122 ILE A N 1
ATOM 1036 C CA . ILE A 1 122 ? -0.617 5.298 5.363 1.00 97.69 122 ILE A CA 1
ATOM 1037 C C . ILE A 1 122 ? -1.903 4.801 6.042 1.00 97.69 122 ILE A C 1
ATOM 1039 O O . ILE A 1 122 ? -2.998 5.033 5.540 1.00 97.69 122 ILE A O 1
ATOM 1043 N N . ILE A 1 123 ? -1.809 4.184 7.224 1.00 96.94 123 ILE A N 1
ATOM 1044 C CA . ILE A 1 123 ? -2.987 3.721 7.982 1.00 96.94 123 ILE A CA 1
ATOM 1045 C C . ILE A 1 123 ? -3.905 4.888 8.380 1.00 96.94 123 ILE A C 1
ATOM 1047 O O . ILE A 1 123 ? -5.119 4.709 8.478 1.00 96.94 123 ILE A O 1
ATOM 1051 N N . LYS A 1 124 ? -3.368 6.097 8.601 1.00 95.25 124 LYS A N 1
ATOM 1052 C CA . LYS A 1 124 ? -4.212 7.284 8.825 1.00 95.25 124 LYS A CA 1
ATOM 1053 C C . LYS A 1 124 ? -5.004 7.639 7.572 1.00 95.25 124 LYS A C 1
ATOM 1055 O O . LYS A 1 124 ? -6.201 7.872 7.705 1.00 95.25 124 LYS A O 1
ATOM 1060 N N . GLU A 1 125 ? -4.367 7.607 6.403 1.00 95.56 125 GLU A N 1
ATOM 1061 C CA . GLU A 1 125 ? -5.041 7.834 5.119 1.00 95.56 125 GLU A CA 1
ATOM 1062 C C . GLU A 1 125 ? -6.092 6.759 4.828 1.00 95.56 125 GLU A C 1
ATOM 1064 O O . GLU A 1 125 ? -7.157 7.074 4.311 1.00 95.56 125 GLU A O 1
ATOM 1069 N N . CYS A 1 126 ? -5.856 5.504 5.227 1.00 96.19 126 CYS A N 1
ATOM 1070 C CA . CYS A 1 126 ? -6.812 4.410 5.025 1.00 96.19 126 CYS A CA 1
ATOM 1071 C C . CYS A 1 126 ? -8.180 4.682 5.668 1.00 96.19 126 CYS A C 1
ATOM 1073 O O . CYS A 1 126 ? -9.195 4.223 5.155 1.00 96.19 126 CYS A O 1
ATOM 1075 N N . LYS A 1 127 ? -8.246 5.443 6.767 1.00 94.94 127 LYS A N 1
ATOM 1076 C CA . LYS A 1 127 ? -9.502 5.670 7.505 1.00 94.94 127 LYS A CA 1
ATOM 1077 C C . LYS A 1 127 ? -10.627 6.197 6.616 1.00 94.94 127 LYS A C 1
ATOM 1079 O O . LYS A 1 127 ? -11.762 5.770 6.787 1.00 94.94 127 LYS A O 1
ATOM 1084 N N . GLN A 1 128 ? -10.309 7.065 5.654 1.00 92.69 128 GLN A N 1
ATOM 1085 C CA . GLN A 1 128 ? -11.302 7.669 4.759 1.00 92.69 128 GLN A CA 1
ATOM 1086 C C . GLN A 1 128 ? -12.031 6.639 3.880 1.00 92.69 128 GLN A C 1
ATOM 1088 O O . GLN A 1 128 ? -13.167 6.872 3.489 1.00 92.69 128 GLN A O 1
ATOM 1093 N N . PHE A 1 129 ? -11.403 5.491 3.611 1.00 93.88 129 PHE A N 1
ATOM 1094 C CA . PHE A 1 129 ? -11.972 4.426 2.781 1.00 93.88 129 PHE A CA 1
ATOM 1095 C C . PHE A 1 129 ? -12.677 3.340 3.602 1.00 93.88 129 PHE A C 1
ATOM 1097 O O . PHE A 1 129 ? -13.595 2.692 3.116 1.00 93.88 129 PHE A O 1
ATOM 1104 N N . PHE A 1 130 ? -12.257 3.140 4.853 1.00 92.44 130 PHE A N 1
ATOM 1105 C CA . PHE A 1 130 ? -12.788 2.108 5.753 1.00 92.44 130 PHE A CA 1
ATOM 1106 C C . PHE A 1 130 ? -13.868 2.621 6.713 1.00 92.44 130 PHE A C 1
ATOM 1108 O O . PHE A 1 130 ? -14.248 1.903 7.642 1.00 92.44 130 PHE A O 1
ATOM 1115 N N . THR A 1 131 ? -14.311 3.868 6.546 1.00 77.75 131 THR A N 1
ATOM 1116 C CA . THR A 1 131 ? -15.373 4.430 7.383 1.00 77.75 131 THR A CA 1
ATOM 1117 C C . THR A 1 131 ? -16.688 3.731 7.042 1.00 77.75 131 THR A C 1
ATOM 1119 O O . THR A 1 131 ? -17.037 3.616 5.868 1.00 77.75 131 THR A O 1
ATOM 1122 N N . ILE A 1 132 ? -17.356 3.222 8.078 1.00 62.06 132 ILE A N 1
ATOM 1123 C CA . ILE A 1 132 ? -18.688 2.604 8.010 1.00 62.06 132 ILE A CA 1
ATOM 1124 C C . ILE A 1 132 ? -19.747 3.701 7.927 1.00 62.06 132 ILE A C 1
ATOM 1126 O O . ILE A 1 132 ? -19.604 4.689 8.684 1.00 62.06 132 ILE A O 1
#

Secondary structure (DSSP, 8-state):
--HHHHHHHHHHHHHHHHHHH--HHHHHHHHHHHHTTTEEE-STT-EEEEETTEEEE-GGGHHHHHHIIIIIHHHHHHHHHHHHHHHHH---HHHHHHHHHHHHHHHHHHHHHHSHHHHHHHHHHHTTTSB-

Sequence (132 aa):
MNTINNINNDIDVLINNCITYESHMEIALVIYTLLKDKYRYIGDNKWEYYNDNEWKKDKNNINLINDIKATVCNIFITKSIEWNNKYIIEEDSNIKYIYKRRYDSLIDIIVNLKNKKYINNIIKECKQFFTI

Foldseek 3Di:
DPPVVVLVVVLVVLLVVCLVVVDLLSLLVSLCSFCLVFKADDDPPWIWGQDPNDTHTCVVCVVSLVCCLVPVLVVLVVVLVVLVVVLVPDDPPVVNVVSVSSSVSSVVVNVQSVDPVSVVVSVVSNNVSRHD

Radius of gyration: 16.22 Å; chains: 1; bounding box: 36×27×46 Å

pLDDT: mean 92.06, std 13.47, range [32.91, 98.25]

Organism: NCBI:txid1070528